Protein AF-A0A7S1NMV9-F1 (afdb_monomer_lite)

Foldseek 3Di:
DQAAAFWKDFPRFIDHDPDPHGHFDQRMWAKWFFADKDWADQQDLDDDPQWDADAPVVLCVVCPPLEDEEEADQAAHAAWKDAPSHIYHYPHPHHHGHRRMIGM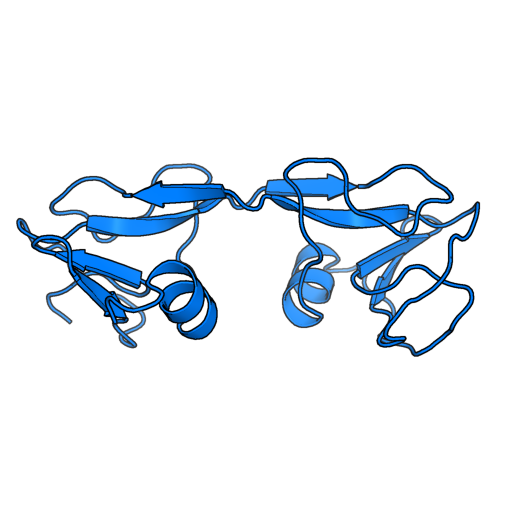TGGGDMDIGDRRDNADDPRTDHDHPVVRCVVRPPRD

Structure (mmCIF, N/CA/C/O backbone):
data_AF-A0A7S1NMV9-F1
#
_entry.id   AF-A0A7S1NMV9-F1
#
loop_
_atom_site.group_PDB
_atom_site.id
_atom_site.type_symbol
_atom_site.label_atom_id
_atom_site.label_alt_id
_atom_site.label_comp_id
_atom_site.label_asym_id
_atom_site.label_entity_id
_atom_site.label_seq_id
_atom_site.pdbx_PDB_ins_code
_atom_site.Cartn_x
_atom_site.Cartn_y
_atom_site.Cartn_z
_atom_site.occupancy
_atom_site.B_iso_or_equiv
_atom_site.auth_seq_id
_atom_site.auth_comp_id
_atom_site.auth_asym_id
_atom_site.auth_atom_id
_atom_site.pdbx_PDB_model_num
ATOM 1 N N . ALA A 1 1 ? -5.736 5.452 26.409 1.00 69.19 1 ALA A N 1
ATOM 2 C CA . ALA A 1 1 ? -6.926 6.142 25.862 1.00 69.19 1 ALA A CA 1
ATOM 3 C C . ALA A 1 1 ? -8.168 5.307 26.152 1.00 69.19 1 ALA A C 1
ATOM 5 O O . ALA A 1 1 ? -8.022 4.115 26.374 1.00 69.19 1 ALA A O 1
ATOM 6 N N . THR A 1 2 ? -9.365 5.893 26.197 1.00 85.88 2 THR A N 1
ATOM 7 C CA . THR A 1 2 ? -10.594 5.101 26.377 1.00 85.88 2 THR A CA 1
ATOM 8 C C . THR A 1 2 ? -11.220 4.684 25.054 1.00 85.88 2 THR A C 1
ATOM 10 O O . THR A 1 2 ? -11.984 3.743 25.084 1.00 85.88 2 THR A O 1
ATOM 13 N N . TRP A 1 3 ? -10.873 5.323 23.930 1.00 89.38 3 TRP A N 1
ATOM 14 C CA . TRP A 1 3 ? -11.385 5.066 22.573 1.00 89.38 3 TRP A CA 1
ATOM 15 C C . TRP A 1 3 ? -10.475 4.158 21.741 1.00 89.38 3 TRP A C 1
ATOM 17 O O . TRP A 1 3 ? -9.277 4.099 22.055 1.00 89.38 3 TRP A O 1
ATOM 27 N N . PRO A 1 4 ? -10.990 3.505 20.675 1.00 91.62 4 PRO A N 1
ATOM 28 C CA . PRO A 1 4 ? -10.193 2.575 19.888 1.00 91.62 4 PRO A CA 1
ATOM 29 C C . PRO A 1 4 ? -8.929 3.235 19.331 1.00 91.62 4 PRO A C 1
ATOM 31 O O . PRO A 1 4 ? -8.951 4.424 19.026 1.00 91.62 4 PRO A O 1
ATOM 34 N N . ALA A 1 5 ? -7.816 2.506 19.259 1.00 90.25 5 ALA A N 1
ATOM 35 C CA . ALA A 1 5 ? -6.589 2.978 18.618 1.00 90.25 5 ALA A CA 1
ATOM 36 C C . ALA A 1 5 ? -6.775 3.050 17.101 1.00 90.25 5 ALA A C 1
ATOM 38 O O . ALA A 1 5 ? -7.442 2.200 16.510 1.00 90.25 5 ALA A O 1
ATOM 39 N N . GLY A 1 6 ? -6.128 4.024 16.464 1.00 91.12 6 GLY A N 1
ATOM 40 C CA . GLY A 1 6 ? -6.220 4.203 15.021 1.00 91.12 6 GLY A CA 1
ATOM 41 C C . GLY A 1 6 ? -7.589 4.727 14.588 1.00 91.12 6 GLY A C 1
ATOM 42 O O . GLY A 1 6 ? -8.208 5.521 15.298 1.00 91.12 6 GLY A O 1
ATOM 43 N N . CYS A 1 7 ? -8.030 4.316 13.401 1.00 93.56 7 CYS A N 1
ATOM 44 C CA . CYS A 1 7 ? -9.303 4.738 12.825 1.00 93.56 7 CYS A CA 1
ATOM 45 C C . CYS A 1 7 ? -10.486 4.062 13.514 1.00 93.56 7 CYS A C 1
ATOM 47 O O . CYS A 1 7 ? -10.494 2.841 13.688 1.00 93.56 7 CYS A O 1
ATOM 49 N N . TYR A 1 8 ? -11.516 4.825 13.859 1.00 94.25 8 TYR A N 1
ATOM 50 C CA . TYR A 1 8 ? -12.752 4.282 14.408 1.00 94.25 8 TYR A CA 1
ATOM 51 C C . TYR A 1 8 ? -13.962 5.106 13.989 1.00 94.25 8 TYR A C 1
ATOM 53 O O . TYR A 1 8 ? -13.850 6.281 13.653 1.00 94.25 8 TYR A O 1
ATOM 61 N N . VAL A 1 9 ? -15.127 4.469 14.024 1.00 93.69 9 VAL A N 1
ATOM 62 C CA . VAL A 1 9 ? -16.418 5.100 13.756 1.00 93.69 9 VAL A CA 1
ATOM 63 C C . VAL A 1 9 ? -17.254 5.111 15.028 1.00 93.69 9 VAL A C 1
ATOM 65 O O . VAL A 1 9 ? -17.296 4.120 15.763 1.00 93.69 9 VAL A O 1
ATOM 68 N N . THR A 1 10 ? -17.927 6.226 15.294 1.00 92.94 10 THR A N 1
ATOM 69 C CA . THR A 1 10 ? -18.929 6.353 16.359 1.00 92.94 10 THR A CA 1
ATOM 70 C C . THR A 1 10 ? -20.049 7.257 15.877 1.00 92.94 10 THR A C 1
ATOM 72 O O . THR A 1 10 ? -19.799 8.298 15.288 1.00 92.94 10 THR A O 1
ATOM 75 N N . ALA A 1 11 ? -21.298 6.845 16.095 1.00 90.50 11 ALA A N 1
ATOM 76 C CA . ALA A 1 11 ? -22.485 7.581 15.645 1.00 90.50 11 ALA A CA 1
ATOM 77 C C . ALA A 1 11 ? -22.514 7.954 14.138 1.00 90.50 11 ALA A C 1
ATOM 79 O O . ALA A 1 11 ? -23.304 8.803 13.742 1.00 90.50 11 ALA A O 1
ATOM 80 N N . GLY A 1 12 ? -21.720 7.279 13.295 1.00 87.69 12 GLY A N 1
ATOM 81 C CA . GLY A 1 12 ? -21.626 7.538 11.852 1.00 87.69 12 GLY A CA 1
ATOM 82 C C . GLY A 1 12 ? -20.481 8.468 11.439 1.00 87.69 12 GLY A C 1
ATOM 83 O O . GLY A 1 12 ? -20.189 8.541 10.250 1.00 87.69 12 GLY A O 1
ATOM 84 N N . ASP A 1 13 ? -19.808 9.097 12.403 1.00 91.44 13 ASP A N 1
ATOM 85 C CA . ASP A 1 13 ? -18.652 9.964 12.181 1.00 91.44 13 ASP A CA 1
ATOM 86 C C . ASP A 1 13 ? -17.344 9.196 12.409 1.00 91.44 13 ASP A C 1
ATOM 88 O O . ASP A 1 13 ? -17.272 8.286 13.251 1.00 91.44 13 ASP A O 1
ATOM 92 N N . TYR A 1 14 ? -16.312 9.553 11.647 1.00 92.88 14 TYR A N 1
ATOM 93 C CA . TYR A 1 14 ? -15.013 8.892 11.682 1.00 92.88 14 TYR A CA 1
ATOM 94 C C . TYR A 1 14 ? -13.999 9.730 12.444 1.00 92.88 14 TYR A C 1
ATOM 96 O O . TYR A 1 14 ? -13.947 10.944 12.317 1.00 92.88 14 TYR A O 1
ATOM 104 N N . TYR A 1 15 ? -13.155 9.058 13.218 1.00 92.81 15 TYR A N 1
ATOM 105 C CA . TYR A 1 15 ? -12.142 9.700 14.041 1.00 92.81 15 TYR A CA 1
ATOM 106 C C . TYR A 1 15 ? -10.859 8.880 14.033 1.00 92.81 15 TYR A C 1
ATOM 108 O O . TYR A 1 15 ? -10.871 7.665 13.818 1.00 92.81 15 TYR A O 1
ATOM 116 N N . PHE A 1 16 ? -9.747 9.535 14.366 1.00 92.44 16 PHE A N 1
ATOM 117 C CA . PHE A 1 16 ? -8.469 8.866 14.559 1.00 92.44 16 PHE A CA 1
ATOM 118 C C . PHE A 1 16 ? -7.889 9.127 15.940 1.00 92.44 16 PHE A C 1
ATOM 120 O O . PHE A 1 16 ? -7.735 10.265 16.384 1.00 92.44 16 PHE A O 1
ATOM 127 N N . ASN A 1 17 ? -7.524 8.047 16.617 1.00 91.44 17 ASN A N 1
ATOM 128 C CA . ASN A 1 17 ? -6.858 8.100 17.903 1.00 91.44 17 ASN A CA 1
ATOM 129 C C . ASN A 1 17 ? -5.369 7.777 17.748 1.00 91.44 17 ASN A C 1
ATOM 131 O O . ASN A 1 17 ? -4.995 6.646 17.438 1.00 91.44 17 ASN A O 1
ATOM 135 N N . LEU A 1 18 ? -4.524 8.767 18.042 1.00 88.94 18 LEU A N 1
ATOM 136 C CA . LEU A 1 18 ? -3.059 8.663 17.997 1.00 88.94 18 LEU A CA 1
ATOM 137 C C . LEU A 1 18 ? -2.460 7.790 19.112 1.00 88.94 18 LEU A C 1
ATOM 139 O O . LEU A 1 18 ? -1.264 7.518 19.101 1.00 88.94 18 LEU A O 1
ATOM 143 N N . HIS A 1 19 ? -3.252 7.381 20.103 1.00 83.56 19 HIS A N 1
ATOM 144 C CA . HIS A 1 19 ? -2.746 6.599 21.225 1.00 83.56 19 HIS A CA 1
ATOM 145 C C . HIS A 1 19 ? -2.493 5.143 20.814 1.00 83.56 19 HIS A C 1
ATOM 147 O O . HIS A 1 19 ? -3.448 4.411 20.560 1.00 83.56 19 HIS A O 1
ATOM 153 N N . GLU A 1 20 ? -1.230 4.703 20.856 1.00 75.00 20 GLU A N 1
ATOM 154 C CA . GLU A 1 20 ? -0.774 3.387 20.364 1.00 75.00 20 GLU A CA 1
ATOM 155 C C . GLU A 1 20 ? -1.621 2.196 20.835 1.00 75.00 20 GLU A C 1
ATOM 157 O O . GLU A 1 20 ? -1.874 1.271 20.073 1.00 75.00 20 GLU A O 1
ATOM 162 N N . THR A 1 21 ? -2.077 2.207 22.089 1.00 81.56 21 THR A N 1
ATOM 163 C CA . THR A 1 21 ? -2.799 1.071 22.685 1.00 81.56 21 THR A CA 1
ATOM 164 C C . THR A 1 21 ? -4.322 1.203 22.715 1.00 81.56 21 THR A C 1
ATOM 166 O O . THR A 1 21 ? -4.992 0.193 22.911 1.00 81.56 21 THR A O 1
ATOM 169 N N . GLY A 1 22 ? -4.892 2.396 22.495 1.00 86.00 22 GLY A N 1
ATOM 170 C CA . GLY A 1 22 ? -6.353 2.589 22.460 1.00 86.00 22 GLY A CA 1
ATOM 171 C C . GLY A 1 22 ? -7.120 2.098 23.698 1.00 86.00 22 GLY A C 1
ATOM 172 O O . GLY A 1 22 ? -6.557 1.977 24.786 1.00 86.00 22 GLY A O 1
ATOM 173 N N . GLY A 1 23 ? -8.421 1.858 23.525 1.00 88.12 23 GLY A N 1
ATOM 174 C CA . GLY A 1 23 ? -9.356 1.348 24.525 1.00 88.12 23 GLY A CA 1
ATOM 175 C C . GLY A 1 23 ? -10.706 0.972 23.900 1.00 88.12 23 GLY A C 1
ATOM 176 O O . GLY A 1 23 ? -11.115 1.529 22.887 1.00 88.12 23 GLY A O 1
ATOM 177 N N . ALA A 1 24 ? -11.390 -0.011 24.479 1.00 88.94 24 ALA A N 1
ATOM 178 C CA . ALA A 1 24 ? -12.715 -0.433 24.030 1.00 88.94 24 ALA A CA 1
ATOM 179 C C . ALA A 1 24 ? -13.792 0.597 24.425 1.00 88.94 24 ALA A C 1
ATOM 181 O O . ALA A 1 24 ? -13.855 0.993 25.589 1.00 88.94 24 ALA A O 1
ATOM 182 N N . GLN A 1 25 ? -14.679 0.966 23.490 1.00 90.50 25 GLN A N 1
ATOM 183 C CA . GLN A 1 25 ? -15.865 1.798 23.762 1.00 90.50 25 GLN A CA 1
ATOM 184 C C . GLN A 1 25 ? -17.114 1.207 23.146 1.00 90.50 25 GLN A C 1
ATOM 186 O O . GLN A 1 25 ? -17.147 0.948 21.948 1.00 90.50 25 GLN A O 1
ATOM 191 N N . SER A 1 26 ? -18.178 1.083 23.935 1.00 89.94 26 SER A N 1
ATOM 192 C CA . SER A 1 26 ? -19.438 0.463 23.507 1.00 89.94 26 SER A CA 1
ATOM 193 C C . SER A 1 26 ? -20.091 1.131 22.292 1.00 89.94 26 SER A C 1
ATOM 195 O O . SER A 1 26 ? -20.754 0.450 21.515 1.00 89.94 26 SER A O 1
ATOM 197 N N . ALA A 1 27 ? -19.895 2.440 22.113 1.00 90.56 27 ALA A N 1
ATOM 198 C CA . ALA A 1 27 ? -20.435 3.207 20.988 1.00 90.56 27 ALA A CA 1
ATOM 199 C C . ALA A 1 27 ? -19.489 3.294 19.776 1.00 90.56 27 ALA A C 1
ATOM 201 O O . ALA A 1 27 ? -19.888 3.819 18.738 1.00 90.56 27 ALA A O 1
ATOM 202 N N . ALA A 1 28 ? -18.256 2.793 19.896 1.00 92.12 28 ALA A N 1
ATOM 203 C CA . ALA A 1 28 ? -17.244 2.884 18.853 1.00 92.12 28 ALA A CA 1
ATOM 204 C C . ALA A 1 28 ? -16.915 1.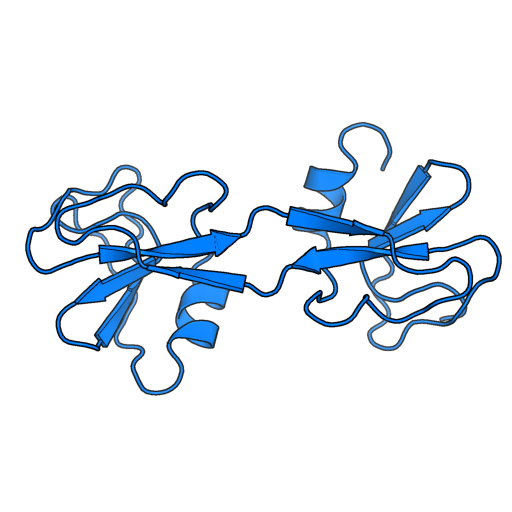513 18.270 1.00 92.12 28 ALA A C 1
ATOM 206 O O . ALA A 1 28 ? -16.934 0.501 18.974 1.00 92.12 28 ALA A O 1
ATOM 207 N N . ALA A 1 29 ? -16.549 1.493 16.996 1.00 93.19 29 ALA A N 1
ATOM 208 C CA . ALA A 1 29 ? -15.981 0.325 16.345 1.00 93.19 29 ALA A CA 1
ATOM 209 C C . ALA A 1 29 ? -14.712 0.724 15.580 1.00 93.19 29 ALA A C 1
ATOM 211 O O . ALA A 1 29 ? -14.717 1.768 14.924 1.00 93.19 29 ALA A O 1
ATOM 212 N N . PRO A 1 30 ? -13.634 -0.078 15.632 1.00 92.38 30 PRO A N 1
ATOM 213 C CA . PRO A 1 30 ? -12.440 0.203 14.853 1.00 92.38 30 PRO A CA 1
ATOM 214 C C . PRO A 1 30 ? -12.755 0.021 13.367 1.00 92.38 30 PRO A C 1
ATOM 216 O O . PRO A 1 30 ? -13.448 -0.921 12.986 1.00 92.38 30 PRO A O 1
ATOM 219 N N . VAL A 1 31 ? -12.241 0.910 12.527 1.00 91.56 31 VAL A N 1
ATOM 220 C CA . VAL A 1 31 ? -12.257 0.743 11.073 1.00 91.56 31 VAL A CA 1
ATOM 221 C C . VAL A 1 31 ? -10.869 0.283 10.664 1.00 91.56 31 VAL A C 1
ATOM 223 O O . VAL A 1 31 ? -9.856 0.872 11.041 1.00 91.56 31 VAL A O 1
ATOM 226 N N . CYS A 1 32 ? -10.817 -0.800 9.906 1.00 89.69 32 CYS A N 1
ATOM 227 C CA . CYS A 1 32 ? -9.590 -1.524 9.626 1.00 89.69 32 CYS A CA 1
ATOM 228 C C . CYS A 1 32 ? -9.418 -1.758 8.131 1.00 89.69 32 CYS A C 1
ATOM 230 O O . CYS A 1 32 ? -10.395 -1.759 7.383 1.00 89.69 32 CYS A O 1
ATOM 232 N N . LYS A 1 33 ? -8.180 -1.995 7.697 1.00 84.56 33 LYS A N 1
ATOM 233 C CA . LYS A 1 33 ? -7.836 -2.370 6.318 1.00 84.56 33 LYS A CA 1
ATOM 234 C C . LYS A 1 33 ? -7.430 -3.839 6.251 1.00 84.56 33 LYS A C 1
ATOM 236 O O . LYS A 1 33 ? -6.848 -4.347 7.207 1.00 84.56 33 LYS A O 1
ATOM 241 N N . LEU A 1 34 ? -7.754 -4.541 5.166 1.00 77.06 34 LEU A N 1
ATOM 242 C CA . LEU A 1 34 ? -7.351 -5.941 5.019 1.00 77.06 34 LEU A CA 1
ATOM 243 C C . LEU A 1 34 ? -5.839 -6.012 4.782 1.00 77.06 34 LEU A C 1
ATOM 245 O O . LEU A 1 34 ? -5.318 -5.378 3.867 1.00 77.06 34 LEU A O 1
ATOM 249 N N . ALA A 1 35 ? -5.136 -6.830 5.560 1.00 67.31 35 ALA A N 1
ATOM 250 C CA . ALA A 1 35 ? -3.705 -7.071 5.400 1.00 67.31 35 ALA A CA 1
ATOM 251 C C . ALA A 1 35 ? -3.440 -8.173 4.358 1.00 67.31 35 ALA A C 1
ATOM 253 O O . ALA A 1 35 ? -2.833 -9.200 4.657 1.00 67.31 35 ALA A O 1
ATOM 254 N N . SER A 1 36 ? -3.926 -7.983 3.128 1.00 80.44 36 SER A N 1
ATOM 255 C CA . SER A 1 36 ? -3.702 -8.916 2.017 1.00 80.44 36 SER A CA 1
ATOM 256 C C . SER A 1 36 ? -2.879 -8.264 0.914 1.00 80.44 36 SER A C 1
ATOM 258 O O . SER A 1 36 ? -3.073 -7.091 0.597 1.00 80.44 36 SER A O 1
ATOM 260 N N . HIS A 1 37 ? -1.987 -9.048 0.312 1.00 86.69 37 HIS A N 1
ATOM 261 C CA . HIS A 1 37 ? -1.129 -8.632 -0.790 1.00 86.69 37 HIS A CA 1
ATOM 262 C C . HIS A 1 37 ? -1.327 -9.557 -1.988 1.00 86.69 37 HIS A C 1
ATOM 264 O O . HIS A 1 37 ? -1.634 -10.738 -1.819 1.00 86.69 37 HIS A O 1
ATOM 270 N N . ALA A 1 38 ? -1.124 -9.029 -3.189 1.00 90.06 38 ALA A N 1
ATOM 271 C CA . ALA A 1 38 ? -1.086 -9.818 -4.410 1.00 90.06 38 ALA A CA 1
ATOM 272 C C . ALA A 1 38 ? 0.035 -9.343 -5.325 1.00 90.06 38 ALA A C 1
ATOM 274 O O . ALA A 1 38 ? 0.310 -8.148 -5.435 1.00 90.06 38 ALA A O 1
ATOM 275 N N . THR A 1 39 ? 0.633 -10.302 -6.018 1.00 93.50 39 THR A N 1
ATOM 276 C CA . THR A 1 39 ? 1.552 -10.042 -7.120 1.00 93.50 39 THR A CA 1
ATOM 277 C C . THR A 1 39 ? 0.752 -10.026 -8.417 1.00 93.50 39 THR A C 1
ATOM 279 O O . THR A 1 39 ? -0.019 -10.948 -8.689 1.00 93.50 39 THR A O 1
ATOM 282 N N . GLY A 1 40 ? 0.907 -8.963 -9.200 1.00 91.75 40 GLY A N 1
ATOM 283 C CA . GLY A 1 40 ? 0.320 -8.844 -10.528 1.00 91.75 40 GLY A CA 1
ATOM 284 C C . GLY A 1 40 ? 0.960 -9.786 -11.546 1.00 91.75 40 GLY A C 1
ATOM 285 O O . GLY A 1 40 ? 1.880 -10.547 -11.245 1.00 91.75 40 GLY A O 1
ATOM 286 N N . ALA A 1 41 ? 0.473 -9.732 -12.784 1.00 94.12 41 ALA A N 1
ATOM 287 C CA . ALA A 1 41 ? 1.071 -10.496 -13.874 1.00 94.12 41 ALA A CA 1
ATOM 288 C C . ALA A 1 41 ? 2.498 -10.003 -14.182 1.00 94.12 41 ALA A C 1
ATOM 290 O O . ALA A 1 41 ? 2.770 -8.801 -14.144 1.00 94.12 41 ALA A O 1
ATOM 291 N N . SER A 1 42 ? 3.398 -10.923 -14.536 1.00 94.44 42 SER A N 1
ATOM 292 C CA . SER A 1 42 ? 4.719 -10.566 -15.064 1.00 94.44 42 SER A CA 1
ATOM 293 C C . SER A 1 42 ? 4.581 -9.753 -16.352 1.00 94.44 42 SER A C 1
ATOM 295 O O . SER A 1 42 ? 3.731 -10.060 -17.189 1.00 94.44 42 SER A O 1
ATOM 297 N N . GLY A 1 43 ? 5.394 -8.710 -16.519 1.00 94.88 43 GLY A N 1
ATOM 298 C CA . GLY A 1 43 ? 5.224 -7.766 -17.625 1.00 94.88 43 GLY A CA 1
ATOM 299 C C . GLY A 1 43 ? 4.091 -6.763 -17.425 1.00 94.88 43 GLY A C 1
ATOM 300 O O . GLY A 1 43 ? 3.783 -6.027 -18.355 1.00 94.88 43 GLY A O 1
ATOM 301 N N . SER A 1 44 ? 3.461 -6.718 -16.249 1.00 95.00 44 SER A N 1
ATOM 302 C CA . SER A 1 44 ? 2.475 -5.691 -15.912 1.00 95.00 44 SER A CA 1
ATOM 303 C C . SER A 1 44 ? 3.129 -4.483 -15.239 1.00 95.00 44 SER A C 1
ATOM 305 O O . SER A 1 44 ? 4.203 -4.577 -14.648 1.00 95.00 44 SER A O 1
ATOM 307 N N . ASN A 1 45 ? 2.430 -3.354 -15.296 1.00 95.81 45 ASN A N 1
ATOM 308 C CA . ASN A 1 45 ? 2.706 -2.145 -14.518 1.00 95.81 45 ASN A CA 1
ATOM 309 C C . ASN A 1 45 ? 1.495 -1.742 -13.649 1.00 95.81 45 ASN A C 1
ATOM 311 O O . ASN A 1 45 ? 1.433 -0.653 -13.091 1.00 95.81 45 ASN A O 1
ATOM 315 N N . THR A 1 46 ? 0.482 -2.604 -13.573 1.00 92.75 46 THR A N 1
ATOM 316 C CA . THR A 1 46 ? -0.761 -2.335 -12.852 1.00 92.75 46 THR A CA 1
ATOM 317 C C . THR A 1 46 ? -1.093 -3.466 -11.898 1.00 92.75 46 THR A C 1
ATOM 319 O O . THR A 1 46 ? -0.839 -4.646 -12.169 1.00 92.75 46 THR A O 1
ATOM 322 N N . CYS A 1 47 ? -1.695 -3.084 -10.777 1.00 92.94 47 CYS A N 1
ATOM 323 C CA . CYS A 1 47 ? -2.231 -4.022 -9.810 1.00 92.94 47 CYS A CA 1
ATOM 324 C C . CYS A 1 47 ? -3.397 -4.831 -10.391 1.00 92.94 47 CYS A C 1
ATOM 326 O O . CYS A 1 47 ? -4.116 -4.322 -11.255 1.00 92.94 47 CYS A O 1
ATOM 328 N N . PRO A 1 48 ? -3.607 -6.069 -9.910 1.00 89.81 48 PRO A N 1
ATOM 329 C CA . PRO A 1 48 ? -4.839 -6.805 -10.167 1.00 89.81 48 PRO A CA 1
ATOM 330 C C . PRO A 1 48 ? -6.078 -6.031 -9.702 1.00 89.81 48 PRO A C 1
ATOM 332 O O . PRO A 1 48 ? -5.999 -5.218 -8.779 1.00 89.81 48 PRO A O 1
ATOM 335 N N . ASP A 1 49 ? -7.234 -6.342 -10.285 1.00 82.12 49 ASP A N 1
ATOM 336 C CA . ASP A 1 49 ? -8.509 -5.751 -9.876 1.00 82.12 49 ASP A CA 1
ATOM 337 C C . ASP A 1 49 ? -8.761 -5.943 -8.371 1.00 82.12 49 ASP A C 1
ATOM 339 O O . ASP A 1 49 ? -8.566 -7.027 -7.817 1.00 82.12 49 ASP A O 1
ATOM 343 N N . GLY A 1 50 ? -9.190 -4.874 -7.695 1.00 75.06 50 GLY A N 1
ATOM 344 C CA . GLY A 1 50 ? -9.406 -4.861 -6.241 1.00 75.06 50 GLY A CA 1
ATOM 345 C C . GLY A 1 50 ? -8.142 -4.625 -5.402 1.00 75.06 50 GLY A C 1
ATOM 346 O O . GLY A 1 50 ? -8.243 -4.465 -4.183 1.00 75.06 50 GLY A O 1
ATOM 347 N N . TYR A 1 51 ? -6.968 -4.544 -6.032 1.00 87.00 51 TYR A N 1
ATOM 348 C CA . TYR A 1 51 ? -5.704 -4.210 -5.384 1.00 87.00 51 TYR A CA 1
ATOM 349 C C . TYR A 1 51 ? -5.200 -2.836 -5.824 1.00 87.00 51 TYR A C 1
ATOM 351 O O . TYR A 1 51 ? -5.460 -2.369 -6.931 1.00 87.00 51 TYR A O 1
ATOM 359 N N . THR A 1 52 ? -4.442 -2.188 -4.949 1.00 89.81 52 THR A N 1
ATOM 360 C CA . THR A 1 52 ? -3.838 -0.878 -5.188 1.00 89.81 52 THR A CA 1
ATOM 361 C C . THR A 1 52 ? -2.347 -0.905 -4.889 1.00 89.81 52 THR A C 1
ATOM 363 O O . THR A 1 52 ? -1.842 -1.788 -4.186 1.00 89.81 52 THR A O 1
ATOM 366 N N . ALA A 1 53 ? -1.625 0.065 -5.454 1.00 90.94 53 ALA A N 1
ATOM 367 C CA . ALA A 1 53 ? -0.209 0.239 -5.178 1.00 90.94 53 ALA A CA 1
ATOM 368 C C . ALA A 1 53 ? 0.006 0.483 -3.678 1.00 90.94 53 ALA A C 1
ATOM 370 O O . ALA A 1 53 ? -0.757 1.196 -3.019 1.00 90.94 53 ALA A O 1
ATOM 371 N N . MET A 1 54 ? 1.052 -0.127 -3.136 1.00 89.12 54 MET A N 1
ATOM 372 C CA . MET A 1 54 ? 1.479 0.120 -1.765 1.00 89.12 54 MET A CA 1
ATOM 373 C C . MET A 1 54 ? 2.450 1.300 -1.696 1.00 89.12 54 MET A C 1
ATOM 375 O O . MET A 1 54 ? 3.050 1.684 -2.698 1.00 89.12 54 MET A O 1
ATOM 379 N N . SER A 1 55 ? 2.608 1.875 -0.508 1.00 90.44 55 SER A N 1
ATOM 380 C CA . SER A 1 55 ? 3.654 2.865 -0.238 1.00 90.44 55 SER A CA 1
ATOM 381 C C . SER A 1 55 ? 5.044 2.217 -0.186 1.00 90.44 55 SER A C 1
ATOM 383 O O . SER A 1 55 ? 5.172 1.000 -0.045 1.00 90.44 55 SER A O 1
ATOM 385 N N . ALA A 1 56 ? 6.100 3.035 -0.243 1.00 91.56 56 ALA A N 1
ATOM 386 C CA . ALA A 1 56 ? 7.477 2.551 -0.121 1.00 91.56 56 ALA A CA 1
ATOM 387 C C . ALA A 1 56 ? 7.717 1.802 1.200 1.00 91.56 56 ALA A C 1
ATOM 389 O O . ALA A 1 56 ? 8.284 0.714 1.195 1.00 91.56 56 ALA A O 1
ATOM 390 N N . ALA A 1 57 ? 7.212 2.341 2.314 1.00 88.38 57 ALA A N 1
ATOM 391 C CA . ALA A 1 57 ? 7.346 1.717 3.629 1.00 88.38 57 ALA A CA 1
ATOM 392 C C . ALA A 1 57 ? 6.607 0.370 3.716 1.00 88.38 57 ALA A C 1
ATOM 394 O O . ALA A 1 57 ? 7.116 -0.579 4.306 1.00 88.38 57 ALA A O 1
ATOM 395 N N . GLU A 1 58 ? 5.420 0.265 3.110 1.00 90.00 58 GLU A N 1
ATOM 396 C CA . GLU A 1 58 ? 4.685 -1.005 3.034 1.00 90.00 58 GLU A CA 1
ATOM 397 C C . GLU A 1 58 ? 5.428 -2.034 2.172 1.00 90.00 58 GLU A C 1
ATOM 399 O O . GLU A 1 58 ? 5.475 -3.204 2.542 1.00 90.00 58 GLU A O 1
ATOM 404 N N . CYS A 1 59 ? 6.054 -1.601 1.075 1.00 94.75 59 CYS A N 1
ATOM 405 C CA . CYS A 1 59 ? 6.861 -2.461 0.209 1.00 94.75 59 CYS A CA 1
ATOM 406 C C . CYS A 1 59 ? 8.097 -3.005 0.915 1.00 94.75 59 CYS A C 1
ATOM 408 O O . CYS A 1 59 ? 8.337 -4.208 0.882 1.00 94.75 59 CYS A O 1
ATOM 410 N N . GLU A 1 60 ? 8.848 -2.144 1.599 1.00 95.00 60 GLU A N 1
ATOM 411 C CA . GLU A 1 60 ? 10.023 -2.550 2.370 1.00 95.00 60 GLU A CA 1
ATOM 412 C C . GLU A 1 60 ? 9.637 -3.516 3.500 1.00 95.00 60 GLU A C 1
ATOM 414 O O . GLU A 1 60 ? 10.260 -4.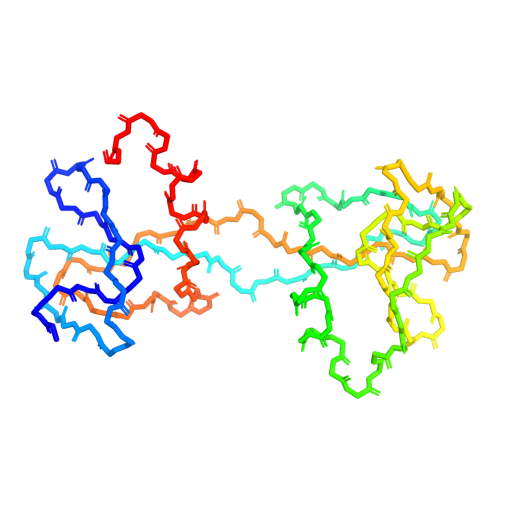567 3.665 1.00 95.00 60 GLU A O 1
ATOM 419 N N . ALA A 1 61 ? 8.551 -3.222 4.223 1.00 89.69 61 ALA A N 1
ATOM 420 C CA . ALA A 1 61 ? 8.037 -4.101 5.268 1.00 89.69 61 ALA A CA 1
ATOM 421 C C . ALA A 1 61 ? 7.568 -5.460 4.720 1.00 89.69 61 ALA A C 1
ATOM 423 O O . ALA A 1 61 ? 7.829 -6.491 5.339 1.00 89.69 61 ALA A O 1
ATOM 424 N N . TYR A 1 62 ? 6.898 -5.473 3.563 1.00 90.00 62 TYR A N 1
ATOM 425 C CA . TYR A 1 62 ? 6.469 -6.698 2.886 1.00 90.00 62 TYR A CA 1
ATOM 426 C C . TYR A 1 62 ? 7.663 -7.528 2.396 1.00 90.00 62 TYR A C 1
ATOM 428 O O . TYR A 1 62 ? 7.690 -8.748 2.561 1.00 90.00 62 TYR A O 1
ATOM 436 N N . ALA A 1 63 ? 8.656 -6.863 1.809 1.00 94.62 63 ALA A N 1
ATOM 437 C CA . ALA A 1 63 ? 9.843 -7.482 1.241 1.00 94.62 63 ALA A CA 1
ATOM 438 C C . ALA A 1 63 ? 10.771 -8.090 2.301 1.00 94.62 63 ALA A C 1
ATOM 440 O O . ALA A 1 63 ? 11.432 -9.099 2.040 1.00 94.62 63 ALA A O 1
ATOM 441 N N . GLY A 1 64 ? 10.844 -7.476 3.486 1.00 95.44 64 GLY A N 1
ATOM 442 C CA . GLY A 1 64 ? 11.692 -7.929 4.583 1.00 95.44 64 GLY A CA 1
ATOM 443 C C . GLY A 1 64 ? 13.141 -8.124 4.133 1.00 95.44 64 GLY A C 1
ATOM 444 O O . GLY A 1 64 ? 13.792 -7.202 3.652 1.00 95.44 64 GLY A O 1
ATOM 445 N N . THR A 1 65 ? 13.662 -9.346 4.251 1.00 96.44 65 THR A N 1
ATOM 446 C CA . THR A 1 65 ? 15.052 -9.664 3.871 1.00 96.44 65 THR A CA 1
ATOM 447 C C . THR A 1 65 ? 15.319 -9.652 2.366 1.00 96.44 65 THR A C 1
ATOM 449 O O . THR A 1 65 ? 16.480 -9.637 1.965 1.00 96.44 65 THR A O 1
ATOM 452 N N . SER A 1 66 ? 14.275 -9.693 1.538 1.00 97.75 66 SER A N 1
ATOM 453 C CA . SER A 1 66 ? 14.381 -9.651 0.074 1.00 97.75 66 SER A CA 1
ATOM 454 C C . SER A 1 66 ? 14.292 -8.228 -0.485 1.00 97.75 66 SER A C 1
ATOM 456 O O . SER A 1 66 ? 14.283 -8.039 -1.702 1.00 97.75 66 SER A O 1
ATOM 458 N N . TRP A 1 67 ? 14.217 -7.220 0.387 1.00 97.75 67 TRP A N 1
ATOM 459 C CA . TRP A 1 67 ? 14.286 -5.819 -0.005 1.00 97.75 67 TRP A CA 1
ATOM 460 C C . TRP A 1 67 ? 15.653 -5.481 -0.601 1.00 97.75 67 TRP A C 1
ATOM 462 O O . TRP A 1 67 ? 16.694 -5.849 -0.047 1.00 97.75 67 TRP A O 1
ATOM 472 N N . LYS A 1 68 ? 15.659 -4.757 -1.723 1.00 97.88 68 LYS A N 1
ATOM 473 C CA . LYS A 1 68 ? 16.892 -4.262 -2.342 1.00 97.88 68 LYS A CA 1
ATOM 474 C C . LYS A 1 68 ? 17.055 -2.776 -2.182 1.00 97.88 68 LYS A C 1
ATOM 476 O O . LYS A 1 68 ? 18.004 -2.342 -1.534 1.00 97.88 68 LYS A O 1
ATOM 481 N N . MET A 1 69 ? 16.188 -2.007 -2.829 1.00 97.00 69 MET A N 1
ATOM 482 C CA . MET A 1 69 ? 16.309 -0.560 -2.853 1.00 97.00 69 MET A CA 1
ATOM 483 C C . MET A 1 69 ? 15.065 0.120 -3.407 1.00 97.00 69 MET A C 1
ATOM 485 O O . MET A 1 69 ? 14.226 -0.480 -4.081 1.00 97.00 69 MET A O 1
ATOM 489 N N . THR A 1 70 ? 15.036 1.425 -3.173 1.00 98.06 70 THR A N 1
ATOM 490 C CA . THR A 1 70 ? 14.194 2.371 -3.890 1.00 98.06 70 THR A CA 1
ATOM 491 C C . THR A 1 70 ? 14.966 2.950 -5.075 1.00 98.06 70 THR A C 1
ATOM 493 O O . THR A 1 70 ? 16.148 3.275 -4.947 1.00 98.06 70 THR A O 1
ATOM 496 N N . GLU A 1 71 ? 14.301 3.121 -6.211 1.00 97.62 71 GLU A N 1
ATOM 497 C CA . GLU A 1 71 ? 14.874 3.660 -7.445 1.00 97.62 71 GLU A CA 1
ATOM 498 C C . GLU A 1 71 ? 13.891 4.577 -8.185 1.00 97.62 71 GLU A C 1
ATOM 500 O O . GLU A 1 71 ? 12.751 4.750 -7.759 1.00 97.62 71 GLU A O 1
ATOM 505 N N . THR A 1 72 ? 14.337 5.157 -9.300 1.00 98.12 72 THR A N 1
ATOM 506 C CA . THR A 1 72 ? 13.496 5.939 -10.214 1.00 98.12 72 THR A CA 1
ATOM 507 C C . THR A 1 72 ? 13.852 5.569 -11.651 1.00 98.12 72 THR A C 1
ATOM 509 O O . THR A 1 72 ? 14.826 6.089 -12.195 1.00 98.12 72 THR A O 1
ATOM 512 N N . ASP A 1 73 ? 13.074 4.687 -12.276 1.00 97.25 73 ASP A N 1
ATOM 513 C CA . ASP A 1 73 ? 13.323 4.211 -13.641 1.00 97.25 73 ASP A CA 1
ATOM 514 C C . ASP A 1 73 ? 12.013 4.084 -14.438 1.00 97.25 73 ASP A C 1
ATOM 516 O O . ASP A 1 73 ? 11.061 3.436 -14.014 1.00 97.25 73 ASP A O 1
ATOM 520 N N . ALA A 1 74 ? 11.948 4.700 -15.619 1.00 97.44 74 ALA A N 1
ATOM 521 C CA . ALA A 1 74 ? 10.751 4.693 -16.464 1.00 97.44 74 ALA A CA 1
ATOM 522 C C . ALA A 1 74 ? 10.428 3.321 -17.082 1.00 97.44 74 ALA A C 1
ATOM 524 O O . ALA A 1 74 ? 9.335 3.126 -17.609 1.00 97.44 74 ALA A O 1
ATOM 525 N N . THR A 1 75 ? 11.379 2.386 -17.079 1.00 97.19 75 THR A N 1
ATOM 526 C CA . THR A 1 75 ? 11.246 1.071 -17.722 1.00 97.19 75 THR A CA 1
ATOM 527 C C . THR A 1 75 ? 10.758 -0.024 -16.778 1.00 97.19 75 THR A C 1
ATOM 529 O O . THR A 1 75 ? 10.322 -1.077 -17.248 1.00 97.19 75 THR A O 1
ATOM 532 N N . TRP A 1 76 ? 10.787 0.230 -15.468 1.00 97.69 76 TRP A N 1
ATOM 533 C CA . TRP A 1 76 ? 10.362 -0.703 -14.426 1.00 97.69 76 TRP A CA 1
ATOM 534 C C . TRP A 1 76 ? 8.998 -0.331 -13.849 1.00 97.69 76 TRP A C 1
ATOM 536 O O . TRP A 1 76 ? 8.603 0.838 -13.934 1.00 97.69 76 TRP A O 1
ATOM 546 N N . PRO A 1 77 ? 8.259 -1.284 -13.250 1.00 98.06 77 PRO A N 1
ATOM 547 C CA . PRO A 1 77 ? 6.922 -0.993 -12.759 1.00 98.06 77 PRO A CA 1
ATOM 548 C C . PRO A 1 77 ? 6.930 0.112 -11.705 1.00 98.06 77 PRO A C 1
ATOM 550 O O . PRO A 1 77 ? 7.845 0.166 -10.889 1.00 98.06 77 PRO A O 1
ATOM 553 N N . ALA A 1 78 ? 5.934 0.995 -11.725 1.00 97.56 78 ALA A N 1
ATOM 554 C CA . ALA A 1 78 ? 5.760 2.031 -10.715 1.00 97.56 78 ALA A CA 1
ATOM 555 C C . ALA A 1 78 ? 5.368 1.413 -9.368 1.00 97.56 78 ALA A C 1
ATOM 557 O O . ALA A 1 78 ? 4.601 0.449 -9.304 1.00 97.56 78 ALA A O 1
ATOM 558 N N . GLY A 1 79 ? 5.844 2.011 -8.277 1.00 97.06 79 GLY A N 1
ATOM 559 C CA . GLY A 1 79 ? 5.578 1.520 -6.931 1.00 97.06 79 GLY A CA 1
ATOM 560 C C . GLY A 1 79 ? 6.345 0.237 -6.612 1.00 97.06 79 GLY A C 1
ATOM 561 O O . GLY A 1 79 ? 7.465 0.031 -7.077 1.00 97.06 79 GLY A O 1
ATOM 562 N N . CYS A 1 80 ? 5.764 -0.607 -5.760 1.00 97.94 80 CYS A N 1
ATOM 563 C CA . CYS A 1 80 ? 6.402 -1.848 -5.336 1.00 97.94 80 CYS A CA 1
ATOM 564 C C . CYS A 1 80 ? 6.369 -2.891 -6.448 1.00 97.94 80 CYS A C 1
ATOM 566 O O . CYS A 1 80 ? 5.306 -3.174 -7.007 1.00 97.94 80 CYS A O 1
ATOM 568 N N . TYR A 1 81 ? 7.505 -3.517 -6.727 1.00 98.31 81 TYR A N 1
ATOM 569 C CA . TYR A 1 81 ? 7.576 -4.600 -7.693 1.00 98.31 81 TYR A CA 1
ATOM 570 C C . TYR A 1 81 ? 8.592 -5.659 -7.275 1.00 98.31 81 TYR A C 1
ATOM 572 O O . TYR A 1 81 ? 9.491 -5.413 -6.470 1.00 98.31 81 TYR A O 1
ATOM 580 N N . VAL A 1 82 ? 8.426 -6.858 -7.826 1.00 98.19 82 VAL A N 1
ATOM 581 C CA . VAL A 1 82 ? 9.329 -7.989 -7.627 1.00 98.19 82 VAL A CA 1
ATOM 582 C C . VAL A 1 82 ? 9.955 -8.392 -8.952 1.00 98.19 82 VAL A C 1
ATOM 584 O O . VAL A 1 82 ? 9.278 -8.451 -9.980 1.00 98.19 82 VAL A O 1
ATOM 587 N N . THR A 1 83 ? 11.247 -8.694 -8.927 1.00 97.50 83 THR A N 1
ATOM 588 C CA . THR A 1 83 ? 11.988 -9.275 -10.047 1.00 97.50 83 THR A CA 1
ATOM 589 C C . THR A 1 83 ? 13.002 -10.267 -9.502 1.00 97.50 83 THR A C 1
ATOM 591 O O . THR A 1 83 ? 13.667 -10.001 -8.507 1.00 97.50 83 THR A O 1
ATOM 594 N N . ALA A 1 84 ? 13.073 -11.458 -10.097 1.00 95.50 84 ALA A N 1
ATOM 595 C CA . ALA A 1 84 ? 13.975 -12.531 -9.659 1.00 95.50 84 ALA A CA 1
ATOM 596 C C . ALA A 1 84 ? 13.927 -12.875 -8.143 1.00 95.50 84 ALA A C 1
ATOM 598 O O . ALA A 1 84 ? 14.897 -13.396 -7.600 1.00 95.50 84 ALA A O 1
ATOM 599 N N . GLY A 1 85 ? 12.795 -12.629 -7.466 1.00 94.94 85 GLY A N 1
ATOM 600 C CA . GLY A 1 85 ? 12.610 -12.888 -6.026 1.00 94.94 85 GLY A CA 1
ATOM 601 C C . GLY A 1 85 ? 13.047 -11.748 -5.098 1.00 94.94 85 GLY A C 1
ATOM 602 O O . GLY A 1 85 ? 12.882 -11.856 -3.883 1.00 94.94 85 GLY A O 1
ATOM 603 N N . ASP A 1 86 ? 13.553 -10.663 -5.673 1.00 98.12 86 ASP A N 1
ATOM 604 C CA . ASP A 1 86 ? 13.987 -9.461 -4.983 1.00 98.12 86 ASP A CA 1
ATOM 605 C C . ASP A 1 86 ? 12.979 -8.326 -5.198 1.00 98.12 86 ASP A C 1
ATOM 607 O O . ASP A 1 86 ? 12.363 -8.216 -6.263 1.00 98.12 86 ASP A O 1
ATOM 611 N N . TYR A 1 87 ? 12.807 -7.485 -4.179 1.00 98.25 87 TYR A N 1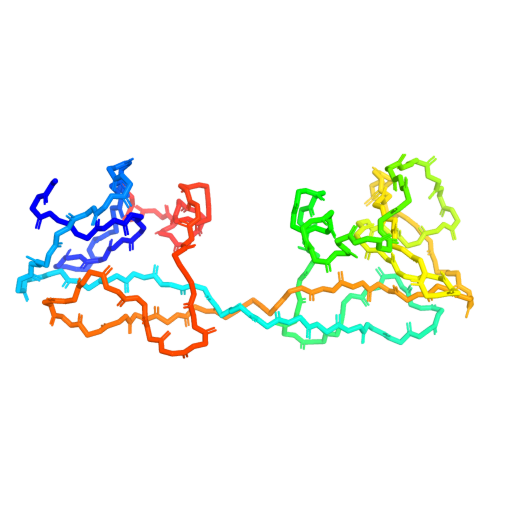
ATOM 612 C CA . TYR A 1 87 ? 11.787 -6.439 -4.162 1.00 98.25 87 TYR A CA 1
ATOM 613 C C . TYR A 1 87 ? 12.396 -5.048 -4.189 1.00 98.25 87 TYR A C 1
ATOM 615 O O . TYR A 1 87 ? 13.408 -4.767 -3.539 1.00 98.25 87 TYR A O 1
ATOM 623 N N . TYR A 1 88 ? 11.713 -4.176 -4.915 1.00 98.25 88 TYR A N 1
ATOM 624 C CA . TYR A 1 88 ? 12.138 -2.822 -5.209 1.00 98.25 88 TYR A CA 1
ATOM 625 C C . TYR A 1 88 ? 10.939 -1.885 -5.113 1.00 98.25 88 TYR A C 1
ATOM 627 O O . TYR A 1 88 ? 9.792 -2.305 -5.296 1.00 98.25 88 TYR A O 1
ATOM 635 N N . PHE A 1 89 ? 11.204 -0.606 -4.869 1.00 98.50 89 PHE A N 1
ATOM 636 C CA . PHE A 1 89 ? 10.195 0.438 -5.006 1.00 98.50 89 PHE A CA 1
ATOM 637 C C . PHE A 1 89 ? 10.631 1.468 -6.038 1.00 98.50 89 PHE A C 1
ATOM 639 O O . PHE A 1 89 ? 11.668 2.106 -5.883 1.00 98.50 89 PHE A O 1
ATOM 646 N N . ASN A 1 90 ? 9.823 1.668 -7.070 1.00 98.19 90 ASN A N 1
ATOM 647 C CA . ASN A 1 90 ? 10.100 2.642 -8.111 1.00 98.19 90 ASN A CA 1
ATOM 648 C C . ASN A 1 90 ? 9.291 3.926 -7.898 1.00 98.19 90 ASN A C 1
ATOM 650 O O . ASN A 1 90 ? 8.059 3.912 -7.903 1.00 98.19 90 ASN A O 1
ATOM 654 N N . LEU A 1 91 ? 9.995 5.044 -7.758 1.00 97.75 91 LEU A N 1
ATOM 655 C CA . LEU A 1 91 ? 9.441 6.388 -7.612 1.00 97.75 91 LEU A CA 1
ATOM 656 C C . LEU A 1 91 ? 9.013 7.010 -8.948 1.00 97.75 91 LEU A C 1
ATOM 658 O O . LEU A 1 91 ? 8.469 8.114 -8.945 1.00 97.75 91 LEU A O 1
ATOM 662 N N . HIS A 1 92 ? 9.273 6.362 -10.089 1.00 97.50 92 HIS A N 1
ATOM 663 C CA . HIS A 1 92 ? 8.855 6.896 -11.381 1.00 97.50 92 HIS A CA 1
ATOM 664 C C . HIS A 1 92 ? 7.324 6.960 -11.468 1.00 97.50 92 HIS A C 1
ATOM 666 O O . HIS A 1 92 ? 6.654 5.933 -11.391 1.00 97.50 92 HIS A O 1
ATOM 672 N N . GLU A 1 93 ? 6.783 8.161 -11.685 1.00 93.06 93 GLU A N 1
ATOM 673 C CA . GLU A 1 93 ? 5.349 8.466 -11.563 1.00 93.06 93 GLU A CA 1
ATOM 674 C C . GLU A 1 93 ? 4.448 7.522 -12.370 1.00 93.06 93 GLU A C 1
ATOM 676 O O . GLU A 1 93 ? 3.414 7.075 -11.881 1.00 93.06 93 GLU A O 1
ATOM 681 N N . THR A 1 94 ? 4.857 7.173 -13.591 1.00 94.94 94 THR A N 1
ATOM 682 C CA . THR A 1 94 ? 4.099 6.252 -14.448 1.00 94.94 94 THR A CA 1
ATOM 683 C C . THR A 1 94 ? 4.690 4.852 -14.523 1.00 94.94 94 THR A C 1
ATOM 685 O O . THR A 1 94 ? 3.979 3.942 -14.929 1.00 94.94 94 THR A O 1
ATOM 688 N N . GLY A 1 95 ? 5.974 4.675 -14.188 1.00 96.50 95 GLY A N 1
ATOM 689 C CA . GLY A 1 95 ? 6.742 3.451 -14.470 1.00 96.50 95 GLY A CA 1
ATOM 690 C C . GLY A 1 95 ? 6.599 2.900 -15.900 1.00 96.50 95 GLY A C 1
ATOM 691 O O . GLY A 1 95 ? 6.171 3.603 -16.822 1.00 96.50 95 GLY A O 1
ATOM 692 N N . GLY A 1 96 ? 6.943 1.621 -16.058 1.00 96.56 96 GLY A N 1
ATOM 693 C CA . GLY A 1 96 ? 6.882 0.865 -17.304 1.00 96.56 96 GLY A CA 1
ATOM 694 C C . GLY A 1 96 ? 6.667 -0.634 -17.079 1.00 96.56 96 GLY A C 1
ATOM 695 O O . GLY A 1 96 ? 7.006 -1.198 -16.043 1.00 96.56 96 GLY A O 1
ATOM 696 N N . ALA A 1 97 ? 6.069 -1.296 -18.068 1.00 96.44 97 ALA A N 1
ATOM 697 C CA . ALA A 1 97 ? 5.880 -2.743 -18.066 1.00 96.44 97 ALA A CA 1
ATOM 698 C C . ALA A 1 97 ? 7.196 -3.459 -18.417 1.00 96.44 97 ALA A C 1
ATOM 700 O O . ALA A 1 97 ? 7.682 -3.349 -19.545 1.00 96.44 97 ALA A O 1
ATOM 701 N N . GLN A 1 98 ? 7.739 -4.234 -17.476 1.00 96.75 98 GLN A N 1
ATOM 702 C CA . GLN A 1 98 ? 8.977 -5.000 -17.656 1.00 96.75 98 GLN A CA 1
ATOM 703 C C . GLN A 1 98 ? 8.671 -6.501 -17.574 1.00 96.75 98 GLN A C 1
ATOM 705 O O . GLN A 1 98 ? 8.169 -6.982 -16.565 1.00 96.75 98 GLN A O 1
ATOM 710 N N . SER A 1 99 ? 8.980 -7.260 -18.629 1.00 96.25 99 SER A N 1
ATOM 711 C CA . SER A 1 99 ? 8.686 -8.702 -18.755 1.00 96.25 99 SER A CA 1
ATOM 712 C C . SER A 1 99 ? 9.133 -9.611 -17.594 1.00 96.25 99 SER A C 1
ATOM 714 O O . SER A 1 99 ? 8.502 -10.633 -17.343 1.00 96.25 99 SER A O 1
ATOM 716 N N . ALA A 1 100 ? 10.214 -9.261 -16.901 1.00 94.94 100 ALA A N 1
ATOM 717 C CA . ALA A 1 100 ? 10.794 -9.986 -15.774 1.00 94.94 100 ALA A CA 1
ATOM 718 C C . ALA A 1 100 ? 10.311 -9.458 -14.412 1.00 94.94 100 ALA A C 1
ATOM 720 O O . ALA A 1 100 ? 10.633 -10.050 -13.382 1.00 94.94 100 ALA A O 1
ATOM 721 N N . ALA A 1 101 ? 9.550 -8.363 -14.406 1.00 97.31 101 ALA A N 1
ATOM 722 C CA . ALA A 1 101 ? 9.010 -7.747 -13.208 1.00 97.31 101 ALA A CA 1
ATOM 723 C C . ALA A 1 101 ? 7.508 -7.991 -13.087 1.00 97.31 101 ALA A C 1
ATOM 725 O O . ALA A 1 101 ? 6.797 -8.140 -14.084 1.00 97.31 101 ALA A O 1
ATOM 726 N N . ALA A 1 102 ? 7.017 -7.981 -11.856 1.00 97.88 102 ALA A N 1
ATOM 727 C CA . ALA A 1 102 ? 5.594 -7.941 -11.563 1.00 97.88 102 ALA A CA 1
ATOM 728 C C . ALA A 1 102 ? 5.319 -6.927 -10.444 1.00 97.88 102 ALA A C 1
ATOM 730 O O . ALA A 1 102 ? 6.081 -6.888 -9.474 1.00 97.88 102 ALA A O 1
ATOM 731 N N . PRO A 1 103 ? 4.244 -6.127 -10.537 1.00 97.19 103 PRO A N 1
ATOM 732 C CA . PRO A 1 103 ? 3.871 -5.213 -9.469 1.00 97.19 103 PRO A CA 1
ATOM 733 C C . PRO A 1 103 ? 3.394 -6.006 -8.252 1.00 97.19 103 PRO A C 1
ATOM 735 O O . PRO A 1 103 ? 2.753 -7.050 -8.386 1.00 97.19 103 PRO A O 1
ATOM 738 N N . VAL A 1 104 ? 3.688 -5.504 -7.061 1.00 96.31 104 VAL A N 1
ATOM 739 C CA . VAL A 1 104 ? 3.214 -6.060 -5.794 1.00 96.31 104 VAL A CA 1
ATOM 740 C C . VAL A 1 104 ? 2.277 -5.038 -5.174 1.00 96.31 104 VAL A C 1
ATOM 742 O O . VAL A 1 104 ? 2.597 -3.856 -5.060 1.00 96.31 104 VAL A O 1
ATOM 745 N N . CYS A 1 105 ? 1.093 -5.491 -4.790 1.00 93.56 105 CYS A N 1
ATOM 746 C CA . CYS A 1 105 ? -0.022 -4.622 -4.453 1.00 93.56 105 CYS A CA 1
ATOM 747 C C . CYS A 1 105 ? -0.685 -5.054 -3.151 1.00 93.56 105 CYS A C 1
ATOM 749 O O . CYS A 1 105 ? -0.573 -6.210 -2.743 1.00 93.56 105 CYS A O 1
ATOM 751 N N . LYS A 1 106 ? -1.406 -4.132 -2.514 1.00 88.62 106 LYS A N 1
ATOM 752 C CA . LYS A 1 106 ? -2.205 -4.385 -1.309 1.00 88.62 106 LYS A CA 1
ATOM 753 C C . LYS A 1 106 ? -3.694 -4.380 -1.645 1.00 88.62 106 LYS A C 1
ATOM 755 O O . LYS A 1 106 ? -4.109 -3.681 -2.567 1.00 88.62 106 LYS A O 1
ATOM 760 N N . LEU A 1 107 ? -4.503 -5.173 -0.945 1.00 80.88 107 LEU A N 1
ATOM 761 C CA . LEU A 1 107 ? -5.946 -5.190 -1.187 1.00 80.88 107 LEU A CA 1
ATOM 762 C C . LEU A 1 107 ? -6.573 -3.884 -0.685 1.00 80.88 107 LEU A C 1
ATOM 764 O O . LEU A 1 107 ? -6.390 -3.503 0.470 1.00 80.88 107 LEU A O 1
ATOM 768 N N . ALA A 1 108 ? -7.378 -3.234 -1.521 1.00 68.19 108 ALA A N 1
ATOM 769 C CA . ALA A 1 108 ? -8.107 -2.023 -1.156 1.00 68.19 108 ALA A CA 1
ATOM 770 C C . ALA A 1 108 ? -9.450 -2.345 -0.472 1.00 68.19 108 ALA A C 1
ATOM 772 O O . ALA A 1 108 ? -10.505 -1.899 -0.916 1.00 68.19 108 ALA A O 1
ATOM 773 N N . SER A 1 109 ? -9.429 -3.143 0.601 1.00 78.38 109 SER A N 1
ATOM 774 C CA . SER A 1 109 ? -10.637 -3.488 1.362 1.00 78.38 109 SER A CA 1
ATOM 775 C C . SER A 1 109 ? -10.569 -2.962 2.785 1.00 78.38 109 SER A C 1
ATOM 777 O O . SER A 1 109 ? -9.572 -3.147 3.480 1.00 78.38 109 SER A O 1
ATOM 779 N N . HIS A 1 110 ? -11.689 -2.409 3.241 1.00 82.12 110 HIS A N 1
ATOM 780 C CA . HIS A 1 110 ? -11.892 -1.983 4.619 1.00 82.12 110 HIS A CA 1
ATOM 781 C C . HIS A 1 110 ? -12.939 -2.858 5.308 1.00 82.12 110 HIS A C 1
ATOM 783 O O . HIS A 1 110 ? -13.791 -3.446 4.642 1.00 82.12 110 HIS A O 1
ATOM 789 N N . ALA A 1 111 ? -12.869 -2.954 6.631 1.00 86.88 111 ALA A N 1
ATOM 790 C CA . ALA A 1 111 ? -13.912 -3.552 7.450 1.00 86.88 111 ALA A CA 1
ATOM 791 C C . ALA A 1 111 ? -14.058 -2.795 8.764 1.00 86.88 111 ALA A C 1
ATOM 793 O O . ALA A 1 111 ? -13.071 -2.397 9.384 1.00 86.88 111 ALA A O 1
ATOM 794 N N . THR A 1 112 ? -15.299 -2.655 9.209 1.00 89.50 112 THR A N 1
ATOM 795 C CA . THR A 1 112 ? -15.613 -2.172 10.550 1.00 89.50 112 THR A CA 1
ATOM 796 C C . THR A 1 112 ? -15.630 -3.360 11.505 1.00 89.50 112 THR A C 1
ATOM 798 O O . THR A 1 112 ? -16.295 -4.364 11.249 1.00 89.50 112 THR A O 1
ATOM 801 N N . GLY A 1 113 ? -14.875 -3.266 12.595 1.00 86.94 113 GLY A N 1
ATOM 802 C CA . GLY A 1 113 ? -14.879 -4.247 13.672 1.00 86.94 113 GLY A CA 1
ATOM 803 C C . GLY A 1 113 ? -16.170 -4.226 14.491 1.00 86.94 113 GLY A C 1
ATOM 804 O O . GLY A 1 113 ? -17.095 -3.458 14.233 1.00 86.94 113 GLY A O 1
ATOM 805 N N . ALA A 1 114 ? -16.237 -5.078 15.513 1.00 91.38 114 ALA A N 1
ATOM 806 C CA . ALA A 1 114 ? -17.375 -5.085 16.426 1.00 91.38 114 ALA A CA 1
ATOM 807 C C . ALA A 1 114 ? -17.445 -3.782 17.244 1.00 91.38 114 ALA A C 1
ATOM 809 O O . ALA A 1 114 ? -16.420 -3.267 17.699 1.00 91.38 114 ALA A O 1
ATOM 810 N N . SER A 1 115 ? -18.657 -3.274 17.485 1.00 89.56 115 SER A N 1
ATOM 811 C CA . SER A 1 115 ? -18.881 -2.199 18.459 1.00 89.56 115 SER A CA 1
ATOM 812 C C . SER A 1 115 ? -18.393 -2.631 19.841 1.00 89.56 115 SER A C 1
ATOM 814 O O . SER A 1 115 ? -18.606 -3.775 20.242 1.00 89.56 115 SER A O 1
ATOM 816 N N . GLY A 1 116 ? -17.727 -1.744 20.580 1.00 89.75 116 GLY A N 1
ATOM 817 C CA . GLY A 1 116 ? -17.067 -2.134 21.828 1.00 89.75 116 GLY A CA 1
ATOM 818 C C . GLY A 1 116 ? -15.667 -2.711 21.646 1.00 89.75 116 GLY A C 1
ATOM 819 O O . GLY A 1 116 ? -15.040 -3.046 22.644 1.00 89.75 116 GLY A O 1
ATOM 820 N N . SER A 1 117 ? -15.158 -2.839 20.420 1.00 90.19 117 SER A N 1
ATOM 821 C CA . SER A 1 117 ? -13.824 -3.388 20.171 1.00 90.19 117 SER A CA 1
ATOM 822 C C . SER A 1 117 ? -12.745 -2.303 20.125 1.00 90.19 117 SER A C 1
ATOM 824 O O . SER A 1 117 ? -12.998 -1.162 19.752 1.00 90.19 117 SER A O 1
ATOM 826 N N . ASN A 1 118 ? -11.515 -2.690 20.461 1.00 90.56 118 ASN A N 1
ATOM 827 C CA . ASN A 1 118 ? -10.286 -1.936 20.181 1.00 90.56 118 ASN A CA 1
ATOM 828 C C . ASN A 1 118 ? -9.388 -2.670 19.165 1.00 90.56 118 ASN A C 1
ATOM 830 O O . ASN A 1 118 ? -8.265 -2.258 18.898 1.00 90.56 118 ASN A O 1
ATOM 834 N N . THR A 1 119 ? -9.849 -3.803 18.641 1.00 88.94 119 THR A N 1
ATOM 835 C CA . THR A 1 119 ? -9.076 -4.675 17.759 1.00 88.94 119 THR A CA 1
ATOM 836 C C . THR A 1 119 ? -9.791 -4.868 16.437 1.00 88.94 119 THR A C 1
ATOM 838 O O . THR A 1 119 ? -11.023 -4.966 16.377 1.00 88.94 119 THR A O 1
ATOM 841 N N . CYS A 1 120 ? -8.996 -4.956 15.378 1.00 89.31 120 CYS A N 1
ATOM 842 C CA . CYS A 1 120 ? -9.488 -5.279 14.053 1.00 89.31 120 CYS A CA 1
ATOM 843 C C . CYS A 1 120 ? -9.985 -6.725 13.963 1.00 89.31 120 CYS A C 1
ATOM 845 O O . CYS A 1 120 ? -9.508 -7.574 14.721 1.00 89.31 120 CYS A O 1
ATOM 847 N N . PRO A 1 121 ? -10.932 -7.009 13.051 1.00 87.94 121 PRO A N 1
ATOM 848 C CA . PRO A 1 121 ? -11.270 -8.381 12.692 1.00 87.94 121 PRO A CA 1
ATOM 849 C C . PRO A 1 121 ? -10.038 -9.161 12.223 1.00 87.94 121 PRO A C 1
ATOM 851 O O . PRO A 1 121 ? -9.091 -8.572 11.698 1.00 87.94 121 PRO A O 1
ATOM 854 N N . ASP A 1 122 ? -10.074 -10.485 12.352 1.00 81.19 122 ASP A N 1
ATOM 855 C CA . ASP A 1 122 ? -9.000 -11.354 11.867 1.00 81.19 122 ASP A CA 1
ATOM 856 C C . ASP A 1 122 ? -8.696 -11.088 10.382 1.00 81.19 122 ASP A C 1
ATOM 858 O O . ASP A 1 122 ? -9.597 -10.980 9.549 1.00 81.19 122 ASP A O 1
ATOM 862 N N . GLY A 1 123 ? -7.410 -10.962 10.050 1.00 70.50 123 GLY A N 1
ATOM 863 C CA . GLY A 1 123 ? -6.950 -10.621 8.698 1.00 70.50 123 GLY A CA 1
ATOM 864 C C . GLY A 1 123 ? -6.977 -9.124 8.365 1.00 70.50 123 GLY A C 1
ATOM 865 O O . GLY A 1 123 ? -6.482 -8.734 7.308 1.00 70.50 123 GLY A O 1
ATOM 866 N N . TYR A 1 124 ? -7.487 -8.279 9.264 1.00 83.62 124 TYR A N 1
ATOM 867 C CA . TYR A 1 124 ? -7.456 -6.826 9.136 1.00 83.62 124 TYR A CA 1
ATOM 868 C C . TYR A 1 124 ? -6.499 -6.197 10.149 1.00 83.62 124 TYR A C 1
ATOM 870 O O . TYR A 1 124 ? -6.276 -6.713 11.244 1.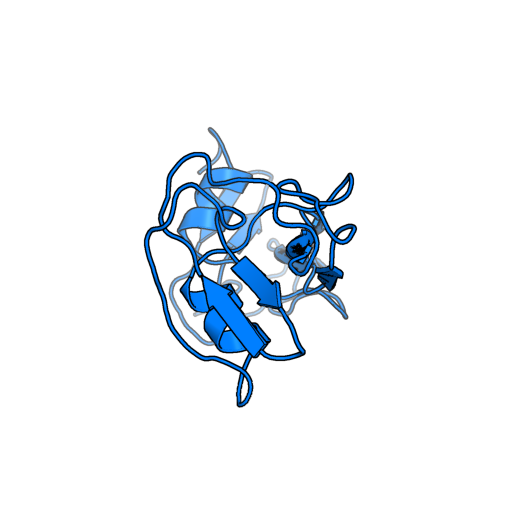00 83.62 124 TYR A O 1
ATOM 878 N N . THR A 1 125 ? -5.947 -5.044 9.795 1.00 87.12 125 THR A N 1
ATOM 879 C CA . THR A 1 125 ? -5.061 -4.254 10.651 1.00 87.12 125 THR A CA 1
ATOM 880 C C . THR A 1 125 ? -5.551 -2.817 10.754 1.00 87.12 125 THR A C 1
ATOM 882 O O . THR A 1 125 ? -6.335 -2.340 9.927 1.00 87.12 125 THR A O 1
ATOM 885 N N . ALA A 1 126 ? -5.112 -2.124 11.807 1.00 88.12 126 ALA A N 1
ATOM 886 C CA . ALA A 1 126 ? -5.408 -0.710 11.975 1.00 88.12 126 ALA A CA 1
ATOM 887 C C . ALA A 1 126 ? -4.787 0.083 10.818 1.00 88.12 126 ALA A C 1
ATOM 889 O O . ALA A 1 126 ? -3.657 -0.177 10.396 1.00 88.12 126 ALA A O 1
ATOM 890 N N . MET A 1 127 ? -5.538 1.044 10.294 1.00 85.19 127 MET A N 1
ATOM 891 C CA . MET A 1 127 ? -5.048 1.948 9.258 1.00 85.19 127 MET A CA 1
ATOM 892 C C . MET A 1 127 ? -4.339 3.160 9.871 1.00 85.19 127 MET A C 1
ATOM 894 O O . MET A 1 127 ? -4.560 3.495 11.035 1.00 85.19 127 MET A O 1
ATOM 898 N N . SER A 1 128 ? -3.483 3.812 9.088 1.00 86.56 128 SER A N 1
ATOM 899 C CA . SER A 1 128 ? -2.829 5.073 9.458 1.00 86.56 128 SER A CA 1
ATOM 900 C C . SER A 1 128 ? -3.811 6.255 9.478 1.00 86.56 128 SER A C 1
ATOM 902 O O . SER A 1 128 ? -4.933 6.152 8.982 1.00 86.56 128 SER A O 1
ATOM 904 N N . ALA A 1 129 ? -3.386 7.401 10.024 1.00 86.75 129 ALA A N 1
ATOM 905 C CA . ALA A 1 129 ? -4.211 8.614 10.055 1.00 86.75 129 ALA A CA 1
ATOM 906 C C . ALA A 1 129 ? -4.608 9.075 8.645 1.00 86.75 129 ALA A C 1
ATOM 908 O O . ALA A 1 129 ? -5.778 9.346 8.406 1.00 86.75 129 ALA A O 1
ATOM 909 N N . ALA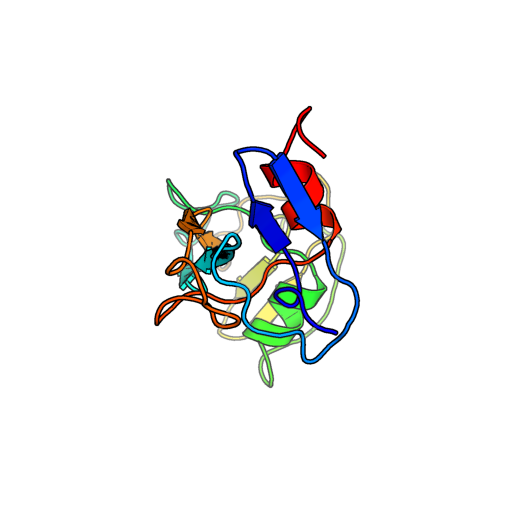 A 1 130 ? -3.658 9.074 7.705 1.00 83.50 130 ALA A N 1
ATOM 910 C CA . ALA A 1 130 ? -3.906 9.460 6.317 1.00 83.50 130 ALA A CA 1
ATOM 911 C C . ALA A 1 130 ? -4.878 8.502 5.608 1.00 83.50 130 ALA A C 1
ATOM 913 O O . ALA A 1 130 ? -5.727 8.932 4.835 1.00 83.50 130 ALA A O 1
ATOM 914 N N . GLU A 1 131 ? -4.781 7.199 5.885 1.00 85.12 131 GLU A N 1
ATOM 915 C CA . GLU A 1 131 ? -5.729 6.214 5.350 1.00 85.12 131 GLU A CA 1
ATOM 916 C C . GLU A 1 131 ? -7.128 6.393 5.953 1.00 85.12 131 GLU A C 1
ATOM 918 O O . GLU A 1 131 ? -8.115 6.257 5.237 1.00 85.12 131 GLU A O 1
ATOM 923 N N . CYS A 1 132 ? -7.217 6.749 7.238 1.00 87.62 132 CYS A N 1
ATOM 924 C CA . CYS A 1 132 ? -8.489 7.033 7.899 1.00 87.62 132 CYS A CA 1
ATOM 925 C C . CYS A 1 132 ? -9.142 8.312 7.370 1.00 87.62 132 CYS A C 1
ATOM 927 O O . CYS A 1 132 ? -10.336 8.304 7.100 1.00 87.62 132 CYS A O 1
ATOM 929 N N . GLU A 1 133 ? -8.369 9.378 7.153 1.00 88.50 133 GLU A N 1
ATOM 930 C CA . GLU A 1 133 ? -8.851 10.617 6.533 1.00 88.50 133 GLU A CA 1
ATOM 931 C C . GLU A 1 133 ? -9.358 10.355 5.106 1.00 88.50 133 GLU A C 1
ATOM 933 O O . GLU A 1 133 ? -10.472 10.742 4.751 1.00 88.50 133 GLU A O 1
ATOM 938 N N . ALA A 1 134 ? -8.594 9.601 4.307 1.00 84.12 134 ALA A N 1
ATOM 939 C CA . ALA A 1 134 ? -9.006 9.206 2.963 1.00 84.12 134 ALA A CA 1
ATOM 940 C C . ALA A 1 134 ? -10.277 8.336 2.961 1.00 84.12 134 ALA A C 1
ATOM 942 O O . ALA A 1 134 ? -11.111 8.473 2.067 1.00 84.12 134 ALA A O 1
ATOM 943 N N . TYR A 1 135 ? -10.437 7.455 3.954 1.00 84.31 135 TYR A N 1
ATOM 944 C CA . TYR A 1 135 ? -11.632 6.627 4.119 1.00 84.31 135 TYR A CA 1
ATOM 945 C C . TYR A 1 135 ? -12.853 7.442 4.576 1.00 84.31 135 TYR A C 1
ATOM 947 O O . TYR A 1 135 ? -13.958 7.231 4.079 1.00 84.31 135 TYR A O 1
ATOM 955 N N . ALA A 1 136 ? -12.654 8.378 5.508 1.00 85.31 136 ALA A N 1
ATOM 956 C CA . ALA A 1 136 ? -13.698 9.219 6.085 1.00 85.31 136 ALA A CA 1
ATOM 957 C C . ALA A 1 136 ? -14.253 10.252 5.094 1.00 85.31 136 ALA A C 1
ATOM 959 O O . ALA A 1 136 ? -15.414 10.657 5.203 1.00 85.31 136 ALA A O 1
ATOM 960 N N . GLY A 1 137 ? -13.446 10.687 4.122 1.00 82.44 137 GLY A N 1
ATOM 961 C CA . GLY A 1 137 ? -13.850 11.692 3.145 1.00 82.44 137 GLY A CA 1
ATOM 962 C C . GLY A 1 137 ? -14.257 13.000 3.829 1.00 82.44 137 GLY A C 1
ATOM 963 O O . GLY A 1 137 ? -13.454 13.631 4.504 1.00 82.44 137 GLY A O 1
ATOM 964 N N . THR A 1 138 ? -15.511 13.427 3.661 1.00 69.75 138 THR A N 1
ATOM 965 C CA . THR A 1 138 ? -16.034 14.667 4.273 1.00 69.75 138 THR A CA 1
ATOM 966 C C . THR A 1 138 ? -16.490 14.512 5.730 1.00 69.75 138 THR A C 1
ATOM 968 O O . THR A 1 138 ? -17.016 15.469 6.290 1.00 69.75 138 THR A O 1
ATOM 971 N N . SER A 1 139 ? -16.359 13.323 6.321 1.00 61.84 139 SER A N 1
ATOM 972 C CA . SER A 1 139 ? -16.918 12.959 7.635 1.00 61.84 139 SER A CA 1
ATOM 973 C C . SER A 1 139 ? -15.845 12.772 8.724 1.00 61.84 139 SER A C 1
ATOM 975 O O . SER A 1 139 ? -15.981 11.882 9.564 1.00 61.84 139 SER A O 1
ATOM 977 N N . TRP A 1 140 ? -14.774 13.574 8.665 1.00 65.12 140 TRP A N 1
ATOM 978 C CA . TRP A 1 140 ? -13.610 13.571 9.567 1.00 65.12 140 TRP A CA 1
ATOM 979 C C . TRP A 1 140 ? -13.673 14.671 10.636 1.00 65.12 140 TRP A C 1
ATOM 981 O O . TRP A 1 140 ? -14.025 15.819 10.272 1.00 65.12 140 TRP A O 1
#

Secondary structure (DSSP, 8-state):
--SPSEEEEETTEEEEE--TT----TTEEEEEEE--EEE--TT-SSPPTTEEEPPHHHHHHHHGGGEEEEE--TTS-SEEEEETTEEEEE--SS----TTEEEEEEE--EEE--TT-SSPPTTEEEPPHHHHHHHHTT--

pLDDT: mean 90.1, std 7.45, range [61.84, 98.5]

Radius of gyration: 17.23 Å; chains: 1; bounding box: 39×28×45 Å

Organism: NCBI:txid73025

Sequence (140 aa):
ATWPAGCYVTAGDYYFNLHETGGAQSAAAPVCKLASHATGASGSNTCPDGYTAMSAAECEAYAGTSWKMTETDATWPAGCYVTAGDYYFNLHETGGAQSAAAPVCKLASHATGASGSNTCPDGYTAMSAAECEAYAGTSW